Protein AF-A0AB74F6F7-F1 (afdb_monomer_lite)

InterPro domains:
  IPR003399 Mce/MlaD [PF02470] (52-116)
  IPR052336 MlaD Inter-membrane Phospholipid Transporter [PTHR33371] (17-109)

Structure (mmCIF, N/CA/C/O backbone):
data_AF-A0AB74F6F7-F1
#
_entry.id   AF-A0AB74F6F7-F1
#
loop_
_atom_site.group_PDB
_atom_site.id
_atom_site.type_symbol
_atom_site.label_atom_id
_atom_site.label_alt_id
_atom_site.label_comp_id
_atom_site.label_asym_id
_atom_site.label_entity_id
_atom_site.label_seq_id
_atom_site.pdbx_PDB_ins_code
_atom_site.Cartn_x
_atom_site.Cartn_y
_atom_site.Cartn_z
_atom_site.occupancy
_atom_site.B_iso_or_equiv
_atom_site.auth_seq_id
_atom_site.auth_comp_id
_atom_site.auth_asym_id
_atom_site.auth_atom_id
_atom_site.pdbx_PDB_model_num
ATOM 1 N N . MET A 1 1 ? 36.996 2.134 -52.951 1.00 53.75 1 MET A N 1
ATOM 2 C CA . MET A 1 1 ? 35.725 1.893 -52.224 1.00 53.75 1 MET A CA 1
ATOM 3 C C . MET A 1 1 ? 35.900 1.954 -50.704 1.00 53.75 1 MET A C 1
ATOM 5 O O . MET A 1 1 ? 35.103 2.613 -50.058 1.00 53.75 1 MET A O 1
ATOM 9 N N . ILE A 1 2 ? 36.958 1.366 -50.128 1.00 58.03 2 ILE A N 1
ATOM 10 C CA . ILE A 1 2 ? 37.241 1.421 -48.674 1.00 58.03 2 ILE A CA 1
ATOM 11 C C . ILE A 1 2 ? 37.555 2.838 -48.158 1.00 58.03 2 ILE A C 1
ATOM 13 O O . ILE A 1 2 ? 37.070 3.223 -47.097 1.00 58.03 2 ILE A O 1
ATOM 17 N N . ASN A 1 3 ? 38.282 3.653 -48.930 1.00 53.72 3 ASN A N 1
ATOM 18 C CA . ASN A 1 3 ? 38.624 5.017 -48.507 1.00 53.72 3 ASN A CA 1
ATOM 19 C C . ASN A 1 3 ? 37.401 5.931 -48.328 1.00 53.72 3 ASN A C 1
ATOM 21 O O . ASN A 1 3 ? 37.428 6.786 -47.455 1.00 53.72 3 ASN A O 1
ATOM 25 N N . THR A 1 4 ? 36.325 5.731 -49.097 1.00 65.81 4 THR A N 1
ATOM 26 C CA . THR A 1 4 ? 35.099 6.544 -49.010 1.00 65.81 4 THR A CA 1
ATOM 27 C C . THR A 1 4 ? 34.314 6.251 -47.733 1.00 65.81 4 THR A C 1
ATOM 29 O O . THR A 1 4 ? 33.806 7.171 -47.101 1.00 65.81 4 THR A O 1
ATOM 32 N N . LEU A 1 5 ? 34.270 4.977 -47.321 1.00 59.50 5 LEU A N 1
ATOM 33 C CA . LEU A 1 5 ? 33.642 4.552 -46.068 1.00 59.50 5 LEU A CA 1
ATOM 34 C C . LEU A 1 5 ? 34.393 5.112 -44.857 1.00 59.50 5 LEU A C 1
ATOM 36 O O . LEU A 1 5 ? 33.776 5.642 -43.933 1.00 59.50 5 LEU A O 1
ATOM 40 N N . ALA A 1 6 ? 35.726 5.053 -44.896 1.00 58.97 6 ALA A N 1
ATOM 41 C CA . ALA A 1 6 ? 36.573 5.586 -43.837 1.00 58.97 6 ALA A CA 1
ATOM 42 C C . ALA A 1 6 ? 36.394 7.104 -43.669 1.00 58.97 6 ALA A C 1
ATOM 44 O O . ALA A 1 6 ? 36.264 7.581 -42.543 1.00 58.97 6 ALA A O 1
ATOM 45 N N . THR A 1 7 ? 36.303 7.862 -44.768 1.00 63.72 7 THR A N 1
ATOM 46 C CA . THR A 1 7 ? 36.087 9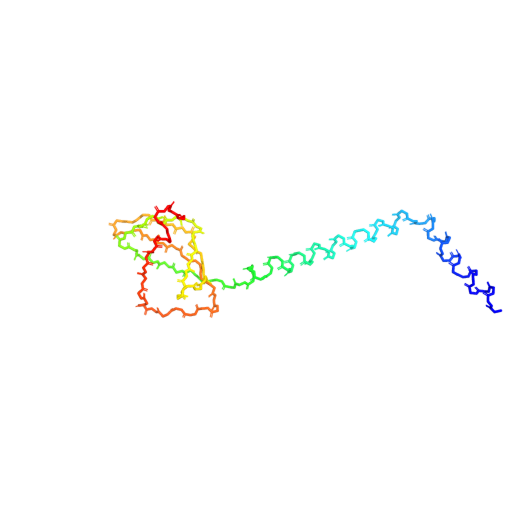.314 -44.705 1.00 63.72 7 THR A CA 1
ATOM 47 C C . THR A 1 7 ? 34.690 9.673 -44.211 1.00 63.72 7 THR A C 1
ATOM 49 O O . THR A 1 7 ? 34.579 10.539 -43.355 1.00 63.72 7 THR A O 1
ATOM 52 N N . THR A 1 8 ? 33.631 8.960 -44.620 1.00 65.00 8 THR A N 1
ATOM 53 C CA . THR A 1 8 ? 32.270 9.213 -44.098 1.00 65.00 8 THR A CA 1
ATOM 54 C C . THR A 1 8 ? 32.138 8.940 -42.603 1.00 65.00 8 THR A C 1
ATOM 56 O O . THR A 1 8 ? 31.431 9.667 -41.908 1.00 65.00 8 THR A O 1
ATOM 59 N N . ILE A 1 9 ? 32.836 7.925 -42.086 1.00 64.31 9 ILE A N 1
ATOM 60 C CA . ILE A 1 9 ? 32.841 7.618 -40.650 1.00 64.31 9 ILE A CA 1
ATOM 61 C C . ILE A 1 9 ? 33.596 8.711 -39.887 1.00 64.31 9 ILE A C 1
ATOM 63 O O . ILE A 1 9 ? 33.109 9.214 -38.875 1.00 64.31 9 ILE A O 1
ATOM 67 N N . VAL A 1 10 ? 34.764 9.120 -40.386 1.00 62.38 10 VAL A N 1
ATOM 68 C CA . VAL A 1 10 ? 35.580 10.155 -39.740 1.00 62.38 10 VAL A CA 1
ATOM 69 C C . VAL A 1 10 ? 34.908 11.531 -39.811 1.00 62.38 10 VAL A C 1
ATOM 71 O O . VAL A 1 10 ? 34.955 12.266 -38.825 1.00 62.38 10 VAL A O 1
ATOM 74 N N . ASP A 1 11 ? 34.219 11.858 -40.905 1.00 59.75 11 ASP A N 1
ATOM 75 C CA . ASP A 1 11 ? 33.478 13.114 -41.063 1.00 59.75 11 ASP A CA 1
ATOM 76 C C . ASP A 1 11 ? 32.209 13.149 -40.204 1.00 59.75 11 ASP A C 1
ATOM 78 O O . ASP A 1 11 ? 31.925 14.178 -39.589 1.00 59.75 11 ASP A O 1
ATOM 82 N N . ALA A 1 12 ? 31.503 12.023 -40.046 1.00 60.31 12 ALA A N 1
ATOM 83 C CA . ALA A 1 12 ? 30.393 11.908 -39.097 1.00 60.31 12 ALA A CA 1
ATOM 84 C C . ALA A 1 12 ? 30.856 12.138 -37.645 1.00 60.31 12 ALA A C 1
ATOM 86 O O . ALA A 1 12 ? 30.191 12.834 -36.873 1.00 60.31 12 ALA A O 1
ATOM 87 N N . VAL A 1 13 ? 32.038 11.625 -37.283 1.00 60.06 13 VAL A N 1
ATOM 88 C CA . VAL A 1 13 ? 32.636 11.824 -35.952 1.00 60.06 13 VAL A CA 1
ATOM 89 C C . VAL A 1 13 ? 33.152 13.260 -35.767 1.00 60.06 13 VAL A C 1
ATOM 91 O O . VAL A 1 13 ? 32.961 13.850 -34.699 1.00 60.06 13 VAL A O 1
ATOM 94 N N . LYS A 1 14 ? 33.759 13.867 -36.798 1.00 54.84 14 LYS A N 1
ATOM 95 C CA . LYS A 1 14 ? 34.262 15.254 -36.753 1.00 54.84 14 LYS A CA 1
ATOM 96 C C . LYS A 1 14 ? 33.140 16.293 -36.711 1.00 54.84 14 LYS A C 1
ATOM 98 O O . LYS A 1 14 ? 33.265 17.271 -35.972 1.00 54.84 14 LYS A O 1
ATOM 103 N N . MET A 1 15 ? 32.037 16.074 -37.432 1.00 52.53 15 MET A N 1
ATOM 104 C CA . MET A 1 15 ? 30.862 16.958 -37.420 1.00 52.53 15 MET A CA 1
ATOM 105 C C . MET A 1 15 ? 30.216 17.013 -36.024 1.00 52.53 15 MET A C 1
ATOM 107 O O . MET A 1 15 ? 29.781 18.074 -35.573 1.00 52.53 15 MET A O 1
ATOM 111 N N . GLY A 1 16 ? 30.266 15.899 -35.283 1.00 54.72 16 GLY A N 1
ATOM 112 C CA . GLY A 1 16 ? 29.811 15.823 -33.897 1.00 54.72 16 GLY A CA 1
ATOM 113 C C . GLY A 1 16 ? 30.592 16.719 -32.931 1.00 54.72 16 GLY A C 1
ATOM 114 O O . GLY A 1 16 ? 30.031 17.146 -31.928 1.00 54.72 16 GLY A O 1
ATOM 115 N N . HIS A 1 17 ? 31.851 17.081 -33.216 1.00 53.81 17 HIS A N 1
ATOM 116 C CA . HIS A 1 17 ? 32.675 17.848 -32.271 1.00 53.81 17 HIS A CA 1
ATOM 117 C C . HIS A 1 17 ? 32.315 19.341 -32.189 1.00 53.81 17 HIS A C 1
ATOM 119 O O . HIS A 1 17 ? 32.563 19.984 -31.169 1.00 53.81 17 HIS A O 1
ATOM 125 N N . ARG A 1 18 ? 31.703 19.906 -33.233 1.00 56.25 18 ARG A N 1
ATOM 126 C CA . ARG A 1 18 ? 31.378 21.343 -33.303 1.00 56.25 18 ARG A CA 1
ATOM 127 C C . ARG A 1 18 ? 29.988 21.678 -32.742 1.00 56.25 18 ARG A C 1
ATOM 129 O O . ARG A 1 18 ? 29.759 22.812 -32.344 1.00 56.25 18 ARG A O 1
ATOM 136 N N . GLN A 1 19 ? 29.111 20.674 -32.620 1.00 56.62 19 GLN A N 1
ATOM 137 C CA . GLN A 1 19 ? 27.810 20.735 -31.927 1.00 56.62 19 GLN A CA 1
ATOM 138 C C . GLN A 1 19 ? 27.754 19.856 -30.655 1.00 56.62 19 GLN A C 1
ATOM 140 O O . GLN A 1 19 ? 26.692 19.692 -30.050 1.00 56.62 19 GLN A O 1
ATOM 145 N N . ARG A 1 20 ? 28.901 19.297 -30.230 1.00 55.28 20 ARG A N 1
ATOM 146 C CA . ARG A 1 20 ? 29.037 18.251 -29.194 1.00 55.28 20 ARG A CA 1
ATOM 147 C C . ARG A 1 20 ? 28.362 18.598 -27.871 1.00 55.28 20 ARG A C 1
ATOM 149 O O . ARG A 1 20 ? 27.780 17.718 -27.248 1.00 55.28 20 ARG A O 1
ATOM 156 N N . PHE A 1 21 ? 28.402 19.866 -27.463 1.00 59.81 21 PHE A N 1
ATOM 157 C CA . PHE A 1 21 ? 27.759 20.329 -26.231 1.00 59.81 21 PHE A CA 1
ATOM 158 C C . PHE A 1 21 ? 26.228 20.246 -26.292 1.00 59.81 21 PHE A C 1
ATOM 160 O O . PHE A 1 21 ? 25.610 19.771 -25.344 1.00 59.81 21 PHE A O 1
ATOM 167 N N . TRP A 1 22 ? 25.616 20.632 -27.414 1.00 64.50 22 TRP A N 1
ATOM 168 C CA . TRP A 1 22 ? 24.158 20.604 -27.581 1.00 64.50 22 TRP A CA 1
ATOM 169 C C . TRP A 1 22 ? 23.624 19.181 -27.748 1.00 64.50 22 TRP A C 1
ATOM 171 O O . TRP A 1 22 ? 22.646 18.808 -27.106 1.00 64.50 22 TRP A O 1
ATOM 181 N N . LEU A 1 23 ? 24.310 18.358 -28.547 1.00 71.44 23 LEU A N 1
ATOM 182 C CA . LEU A 1 23 ? 23.963 16.945 -28.732 1.00 71.44 23 LEU A CA 1
ATOM 183 C C . LEU A 1 23 ? 24.093 16.154 -27.424 1.00 71.44 23 LEU A C 1
ATOM 185 O O . LEU A 1 23 ? 23.203 15.375 -27.093 1.00 71.44 23 LEU A O 1
ATOM 189 N N . SER A 1 24 ? 25.159 16.393 -26.653 1.00 70.94 24 SER A N 1
ATOM 190 C CA . SER A 1 24 ? 25.349 15.732 -25.354 1.00 70.94 24 SER A CA 1
ATOM 191 C C . SER A 1 24 ? 24.321 16.203 -24.325 1.00 70.94 24 SER A C 1
ATOM 193 O O . SER A 1 24 ? 23.770 15.377 -23.604 1.00 70.94 24 SER A O 1
ATOM 195 N N . GLY A 1 25 ? 24.007 17.504 -24.288 1.00 78.19 25 GLY A N 1
ATOM 196 C CA . GLY A 1 25 ? 22.963 18.045 -23.413 1.00 78.19 25 GLY A CA 1
ATOM 197 C C . GLY A 1 25 ? 21.578 17.478 -23.734 1.00 78.19 25 GLY A C 1
ATOM 198 O O . GLY A 1 25 ? 20.855 17.069 -22.829 1.00 78.19 25 GLY A O 1
ATOM 199 N N . MET A 1 26 ? 21.233 17.371 -25.019 1.00 81.75 26 MET A N 1
ATOM 200 C CA . MET A 1 26 ? 19.958 16.801 -25.458 1.00 81.75 26 MET A CA 1
ATOM 201 C C . MET A 1 26 ? 19.870 15.296 -25.174 1.00 81.75 26 MET A C 1
ATOM 203 O O . MET A 1 26 ? 18.836 14.826 -24.707 1.00 81.75 26 MET A O 1
ATOM 207 N N . ALA A 1 27 ? 20.956 14.545 -25.386 1.00 80.00 27 ALA A N 1
ATOM 208 C CA . ALA A 1 27 ? 21.021 13.125 -25.038 1.00 80.00 27 ALA A CA 1
ATOM 209 C C . ALA A 1 27 ? 20.890 12.896 -23.522 1.00 80.00 27 ALA A C 1
ATOM 211 O O . ALA A 1 27 ? 20.177 11.986 -23.093 1.00 80.00 27 ALA A O 1
ATOM 212 N N . LEU A 1 28 ? 21.525 13.746 -22.707 1.00 83.69 28 LEU A N 1
ATOM 213 C CA . LEU A 1 28 ? 21.410 13.698 -21.251 1.00 83.69 28 LEU A CA 1
ATOM 214 C C . LEU A 1 28 ? 19.972 13.987 -20.801 1.00 83.69 28 LEU A C 1
ATOM 216 O O . LEU A 1 28 ? 19.420 13.234 -20.002 1.00 83.69 28 LEU A O 1
ATOM 220 N N . LEU A 1 29 ? 19.347 15.028 -21.359 1.00 85.38 29 LEU A N 1
ATOM 221 C CA . LEU A 1 29 ? 17.961 15.390 -21.061 1.00 85.38 29 LEU A CA 1
ATOM 222 C C . LEU A 1 29 ? 16.989 14.269 -21.455 1.00 85.38 29 LEU A C 1
ATOM 224 O O . LEU A 1 29 ? 16.127 13.896 -20.664 1.00 85.38 29 LEU A O 1
ATOM 228 N N . ALA A 1 30 ? 17.151 13.696 -22.650 1.00 84.50 30 ALA A N 1
ATOM 229 C CA . ALA A 1 30 ? 16.326 12.587 -23.118 1.00 84.50 30 ALA A CA 1
ATOM 230 C C . ALA A 1 30 ? 16.462 11.362 -22.202 1.00 84.50 30 ALA A C 1
ATOM 232 O O . ALA A 1 30 ? 15.458 10.782 -21.795 1.00 84.50 30 ALA A O 1
ATOM 233 N N . THR A 1 31 ? 17.691 11.010 -21.813 1.00 81.81 31 THR A N 1
ATOM 234 C CA . THR A 1 31 ? 17.945 9.891 -20.893 1.00 81.81 31 THR A CA 1
ATOM 235 C C . THR A 1 31 ? 17.327 10.149 -19.517 1.00 81.81 31 THR A C 1
ATOM 237 O O . THR A 1 31 ? 16.704 9.251 -18.954 1.00 81.81 31 THR A O 1
ATOM 240 N N . LEU A 1 32 ? 17.430 11.377 -18.996 1.00 87.62 32 LEU A N 1
ATOM 241 C CA . LEU A 1 32 ? 16.811 11.775 -17.729 1.00 87.62 32 LEU A CA 1
ATOM 242 C C . LEU A 1 32 ? 15.283 11.656 -17.782 1.00 87.62 32 LEU A C 1
ATOM 244 O O . LEU A 1 32 ? 14.679 11.123 -16.854 1.00 87.62 32 LEU A O 1
ATOM 248 N N . LEU A 1 33 ? 14.657 12.118 -18.868 1.00 88.06 33 LEU A N 1
ATOM 249 C CA . LEU A 1 33 ? 13.209 12.014 -19.054 1.00 88.06 33 LEU A CA 1
ATOM 250 C C . LEU A 1 33 ? 12.755 10.557 -19.149 1.00 88.06 33 LEU A C 1
ATOM 252 O O . LEU A 1 33 ? 11.766 10.195 -18.517 1.00 88.06 33 LEU A O 1
ATOM 256 N N . VAL A 1 34 ? 13.490 9.711 -19.875 1.00 87.94 34 VAL A N 1
ATOM 257 C CA . VAL A 1 34 ? 13.198 8.274 -19.963 1.00 87.94 34 VAL A CA 1
ATOM 258 C C . VAL A 1 34 ? 13.350 7.602 -18.600 1.00 87.94 34 VAL A C 1
ATOM 260 O O . VAL A 1 34 ? 12.467 6.848 -18.204 1.00 87.94 34 VAL A O 1
ATOM 263 N N . ALA A 1 35 ? 14.414 7.902 -17.851 1.00 84.19 35 ALA A N 1
ATOM 264 C CA . ALA A 1 35 ? 14.613 7.368 -16.506 1.00 84.19 35 ALA A CA 1
ATOM 265 C C . ALA A 1 35 ? 13.507 7.826 -15.543 1.00 84.19 35 ALA A C 1
ATOM 267 O O . ALA A 1 35 ? 12.950 7.011 -14.815 1.00 84.19 35 ALA A O 1
ATOM 268 N N . CYS A 1 36 ? 13.137 9.108 -15.576 1.00 84.81 36 CYS A N 1
ATOM 269 C CA . CYS A 1 36 ? 12.062 9.651 -14.751 1.00 84.81 36 CYS A CA 1
ATOM 270 C C . CYS A 1 36 ? 10.710 9.018 -15.107 1.00 84.81 36 CYS A C 1
ATOM 272 O O . CYS A 1 36 ? 10.010 8.534 -14.223 1.00 84.81 36 CYS A O 1
ATOM 274 N N . ALA A 1 37 ? 10.377 8.923 -16.398 1.00 83.56 37 ALA A N 1
ATOM 275 C CA . ALA A 1 37 ? 9.161 8.262 -16.864 1.00 83.56 37 ALA A CA 1
ATOM 276 C C . ALA A 1 37 ? 9.143 6.776 -16.481 1.00 83.56 37 ALA A C 1
ATOM 278 O O . ALA A 1 37 ? 8.121 6.274 -16.020 1.00 83.56 37 ALA A O 1
ATOM 279 N N . TYR A 1 38 ? 10.278 6.085 -16.609 1.00 83.12 38 TYR A N 1
ATOM 280 C CA . TYR A 1 38 ? 10.429 4.696 -16.189 1.00 83.12 38 TYR A CA 1
ATOM 281 C C . TYR A 1 38 ? 10.208 4.532 -14.684 1.00 83.12 38 TYR A C 1
ATOM 283 O O . TYR A 1 38 ? 9.464 3.646 -14.280 1.00 83.12 38 TYR A O 1
ATOM 291 N N . LEU A 1 39 ? 10.780 5.401 -13.847 1.00 82.44 39 LEU A N 1
ATOM 292 C CA . LEU A 1 39 ? 10.562 5.370 -12.399 1.00 82.44 39 LEU A CA 1
ATOM 293 C C . LEU A 1 39 ? 9.119 5.730 -12.032 1.00 82.44 39 LEU A C 1
ATOM 295 O O . LEU A 1 39 ? 8.530 5.093 -11.167 1.00 82.44 39 LEU A O 1
ATOM 299 N N . MET A 1 40 ? 8.507 6.693 -12.714 1.00 76.94 40 MET A N 1
ATOM 300 C CA . MET A 1 40 ? 7.117 7.073 -12.468 1.00 76.94 40 MET A CA 1
ATOM 301 C C . MET A 1 40 ? 6.150 5.944 -12.866 1.00 76.94 40 MET A C 1
ATOM 303 O O . MET A 1 40 ? 5.183 5.659 -12.161 1.00 76.94 40 MET A O 1
ATOM 307 N N . VAL A 1 41 ? 6.445 5.232 -13.955 1.00 73.69 41 VAL A N 1
ATOM 308 C CA . VAL A 1 41 ? 5.668 4.072 -14.411 1.00 73.69 41 VAL A CA 1
ATOM 309 C C . VAL A 1 41 ? 5.985 2.800 -13.609 1.00 73.69 41 VAL A C 1
ATOM 311 O O . VAL A 1 41 ? 5.101 1.980 -13.403 1.00 73.69 41 VAL A O 1
ATOM 314 N N . GLY A 1 42 ? 7.214 2.603 -13.146 1.00 67.00 42 GLY A N 1
ATOM 315 C CA . GLY A 1 42 ? 7.626 1.393 -12.430 1.00 67.00 42 GLY A CA 1
ATOM 316 C C . GLY A 1 42 ? 7.378 1.471 -10.926 1.00 67.00 42 GLY A C 1
ATOM 317 O O . GLY A 1 42 ? 6.797 0.559 -10.345 1.00 67.00 42 GLY A O 1
ATOM 318 N N . ALA A 1 43 ? 7.789 2.570 -10.291 1.00 65.00 43 ALA A N 1
ATOM 319 C CA . ALA A 1 43 ? 7.729 2.731 -8.840 1.00 65.00 43 ALA A CA 1
ATOM 320 C C . ALA A 1 43 ? 6.362 3.232 -8.360 1.00 65.00 43 ALA A C 1
ATOM 322 O O . ALA A 1 43 ? 5.845 2.735 -7.361 1.00 65.00 43 ALA A O 1
ATOM 323 N N . LEU A 1 44 ? 5.756 4.195 -9.066 1.00 59.94 44 LEU A N 1
ATOM 324 C CA . LEU A 1 44 ? 4.461 4.752 -8.659 1.00 59.94 44 LEU A CA 1
ATOM 325 C C . LEU A 1 44 ? 3.280 3.943 -9.204 1.00 59.94 44 LEU A C 1
ATOM 327 O O . LEU A 1 44 ? 2.290 3.761 -8.499 1.00 59.94 44 LEU A O 1
ATOM 331 N N . ARG A 1 45 ? 3.347 3.444 -10.443 1.00 56.16 45 ARG A N 1
ATOM 332 C CA . ARG A 1 45 ? 2.144 2.980 -11.156 1.00 56.16 45 ARG A CA 1
ATOM 333 C C . ARG A 1 45 ? 1.503 1.721 -10.577 1.00 56.16 45 ARG A C 1
ATOM 335 O O . ARG A 1 45 ? 0.285 1.611 -10.629 1.00 56.16 45 ARG A O 1
ATOM 342 N N . ALA A 1 46 ? 2.285 0.812 -9.994 1.00 52.62 46 ALA A N 1
ATOM 343 C CA . ALA A 1 46 ? 1.738 -0.409 -9.398 1.00 52.62 46 ALA A CA 1
ATOM 344 C C . ALA A 1 46 ? 0.850 -0.125 -8.172 1.00 52.62 46 ALA A C 1
ATOM 346 O O . ALA A 1 46 ? -0.139 -0.818 -7.966 1.00 52.62 46 ALA A O 1
ATOM 347 N N . ARG A 1 47 ? 1.170 0.912 -7.383 1.00 54.59 47 ARG A N 1
ATOM 348 C CA . ARG A 1 47 ? 0.418 1.271 -6.167 1.00 54.59 47 ARG A CA 1
ATOM 349 C C . ARG A 1 47 ? -0.540 2.444 -6.364 1.00 54.59 47 ARG A C 1
ATOM 351 O O . ARG A 1 47 ? -1.617 2.432 -5.790 1.00 54.59 47 ARG A O 1
ATOM 358 N N . ALA A 1 48 ? -0.191 3.430 -7.192 1.00 55.47 48 ALA A N 1
ATOM 359 C CA . ALA A 1 48 ? -1.016 4.621 -7.407 1.00 55.47 48 ALA A CA 1
ATOM 360 C C . ALA A 1 48 ? -2.231 4.375 -8.320 1.00 55.47 48 ALA A C 1
ATOM 362 O O . ALA A 1 48 ? -3.222 5.088 -8.210 1.00 55.47 48 ALA A O 1
ATOM 363 N N . PHE A 1 49 ? -2.172 3.382 -9.219 1.00 58.06 49 PHE A N 1
ATOM 364 C CA . PHE A 1 49 ? -3.319 2.995 -10.057 1.00 58.06 49 PHE A CA 1
ATOM 365 C C . PHE A 1 49 ? -4.143 1.852 -9.455 1.00 58.06 49 PHE A C 1
ATOM 367 O O . PHE A 1 49 ? -5.149 1.457 -10.046 1.00 58.06 49 PHE A O 1
ATOM 374 N N . ALA A 1 50 ? -3.749 1.318 -8.295 1.00 62.09 50 ALA A N 1
ATOM 375 C CA . ALA A 1 50 ? -4.595 0.395 -7.560 1.00 62.09 50 ALA A CA 1
ATOM 376 C C . ALA A 1 50 ? -5.776 1.200 -7.007 1.00 62.09 50 ALA A C 1
ATOM 378 O O . ALA A 1 50 ? -5.635 1.959 -6.053 1.00 62.09 50 ALA A O 1
ATOM 379 N N . SER A 1 51 ? -6.941 1.078 -7.646 1.00 64.25 51 SER A N 1
ATOM 380 C CA . SER A 1 51 ? -8.174 1.637 -7.099 1.00 64.25 51 SER A CA 1
ATOM 381 C C . SER A 1 51 ? -8.385 1.018 -5.719 1.00 64.25 51 SER A C 1
ATOM 383 O O . SER A 1 51 ? -8.399 -0.207 -5.593 1.00 64.25 51 SER A O 1
ATOM 385 N N . THR A 1 52 ? -8.482 1.846 -4.688 1.00 75.81 52 THR A N 1
ATOM 386 C CA . THR A 1 52 ? -8.764 1.423 -3.318 1.00 75.81 52 THR A CA 1
ATOM 387 C C . THR A 1 52 ? -10.184 1.816 -2.933 1.00 75.81 52 THR A C 1
ATOM 389 O O . THR A 1 52 ? -10.748 2.768 -3.475 1.00 75.81 52 THR A O 1
ATOM 392 N N . TYR A 1 53 ? -10.780 1.064 -2.014 1.00 77.00 53 TYR A N 1
ATOM 393 C CA . TYR A 1 53 ? -12.040 1.424 -1.370 1.00 77.00 53 TYR A CA 1
ATOM 394 C C . TYR A 1 53 ? -11.835 1.568 0.134 1.00 77.00 53 TYR A C 1
ATOM 396 O O . TYR A 1 53 ? -10.972 0.914 0.724 1.00 77.00 53 TYR A O 1
ATOM 404 N N . GLU A 1 54 ? -12.625 2.450 0.735 1.00 80.31 54 GLU A N 1
ATOM 405 C CA . GLU A 1 54 ? -12.579 2.735 2.162 1.00 80.31 54 GLU A CA 1
ATOM 406 C C . GLU A 1 54 ? -13.540 1.819 2.923 1.00 80.31 54 GLU A C 1
ATOM 408 O O . GLU A 1 54 ? -14.707 1.665 2.556 1.00 80.31 54 GLU A O 1
ATOM 413 N N . VAL A 1 55 ? -13.043 1.211 3.996 1.00 80.00 55 VAL A N 1
ATOM 414 C CA . VAL A 1 55 ? -13.828 0.410 4.933 1.00 80.00 55 VAL A CA 1
ATOM 415 C C . VAL A 1 55 ? -13.663 1.001 6.322 1.00 80.00 55 VAL A C 1
ATOM 417 O O . VAL A 1 55 ? -12.547 1.118 6.825 1.00 80.00 55 VAL A O 1
ATOM 420 N N . SER A 1 56 ? -14.784 1.356 6.944 1.00 80.56 56 SER A N 1
ATOM 421 C CA . SER A 1 56 ? -14.834 1.754 8.349 1.00 80.56 56 SER A CA 1
ATOM 422 C C . SER A 1 56 ? -15.251 0.561 9.195 1.00 80.56 56 SER A C 1
ATOM 424 O O . SER A 1 56 ? -16.300 -0.038 8.952 1.00 80.56 56 SER A O 1
ATOM 426 N N . ILE A 1 57 ? -14.430 0.216 10.181 1.00 79.88 57 ILE A N 1
ATOM 427 C CA . ILE A 1 57 ? -14.679 -0.903 11.089 1.00 79.88 57 ILE A CA 1
ATOM 428 C C . ILE A 1 57 ? -14.710 -0.349 12.505 1.00 79.88 57 ILE A C 1
ATOM 430 O O . ILE A 1 57 ? -13.771 0.317 12.937 1.00 79.88 57 ILE A O 1
ATOM 434 N N . GLU A 1 58 ? -15.796 -0.619 13.218 1.00 79.62 58 GLU A N 1
ATOM 435 C CA . GLU A 1 58 ? -15.908 -0.333 14.644 1.00 79.62 58 GLU A CA 1
ATOM 436 C C . GLU A 1 58 ? -15.300 -1.512 15.405 1.00 79.62 58 GLU A C 1
ATOM 438 O O . GLU A 1 58 ? -15.754 -2.652 15.273 1.00 79.62 58 GLU A O 1
ATOM 443 N N . LEU A 1 59 ? -14.217 -1.256 16.137 1.00 74.50 59 LEU A N 1
ATOM 444 C CA . LEU A 1 59 ? -13.542 -2.276 16.926 1.00 74.50 59 LEU A CA 1
ATOM 445 C C . LEU A 1 59 ? -13.963 -2.159 18.394 1.00 74.50 59 LEU A C 1
ATOM 447 O O . LEU A 1 59 ? -14.129 -1.048 18.895 1.00 74.50 59 LEU A O 1
ATOM 451 N N . PRO A 1 60 ? -14.095 -3.288 19.113 1.00 70.69 60 PRO A N 1
ATOM 452 C CA . PRO A 1 60 ? -14.403 -3.267 20.541 1.00 70.69 60 PRO A CA 1
ATOM 453 C C . PRO A 1 60 ? -13.250 -2.697 21.382 1.00 70.69 60 PRO A C 1
ATOM 455 O O . PRO A 1 60 ? -13.483 -2.179 22.468 1.00 70.69 60 PRO A O 1
ATOM 458 N N . GLU A 1 61 ? -12.010 -2.769 20.888 1.00 67.62 61 GLU A N 1
ATOM 459 C CA . GLU A 1 61 ? -10.825 -2.255 21.574 1.00 67.62 61 GLU A CA 1
ATOM 460 C C . GLU A 1 61 ? -9.745 -1.857 20.554 1.00 67.62 61 GLU A C 1
ATOM 462 O O . GLU A 1 61 ? -9.627 -2.492 19.504 1.00 67.62 61 GLU A O 1
ATOM 467 N N . SER A 1 62 ? -8.943 -0.820 20.844 1.00 66.50 62 SER A N 1
ATOM 468 C CA . SER A 1 62 ? -7.893 -0.361 19.914 1.00 66.50 62 SER A CA 1
ATOM 469 C C . SER A 1 62 ? -6.781 -1.394 19.763 1.00 66.50 62 SER A C 1
ATOM 471 O O . SER A 1 62 ? -6.128 -1.422 18.730 1.00 66.50 62 SER A O 1
ATOM 473 N N . GLY A 1 63 ? -6.523 -2.220 20.783 1.00 67.44 63 GLY A N 1
ATOM 474 C CA . GLY A 1 63 ? -5.534 -3.302 20.722 1.00 67.44 63 GLY A CA 1
ATOM 475 C C . GLY A 1 63 ? -4.110 -2.882 20.320 1.00 67.44 63 GLY A C 1
ATOM 476 O O . GLY A 1 63 ? -3.346 -3.732 19.878 1.00 67.44 63 GLY A O 1
ATOM 477 N N . GLY A 1 64 ? -3.759 -1.593 20.433 1.00 71.69 64 GLY A N 1
ATOM 478 C CA . GLY A 1 64 ? -2.475 -1.044 19.978 1.00 71.69 64 GLY A CA 1
ATOM 479 C C . GLY A 1 64 ? -2.409 -0.652 18.495 1.00 71.69 64 GLY A C 1
ATOM 480 O O . GLY A 1 64 ? -1.310 -0.448 17.991 1.00 71.69 64 GLY A O 1
ATOM 481 N N . LEU A 1 65 ? -3.546 -0.538 17.795 1.00 74.94 65 LEU A N 1
ATOM 482 C CA . LEU A 1 65 ? -3.574 -0.110 16.394 1.00 74.94 65 LEU A CA 1
ATOM 483 C C . LEU A 1 65 ? -2.981 1.295 16.230 1.00 74.94 65 LEU A C 1
ATOM 485 O O . LEU A 1 65 ? -3.445 2.252 16.857 1.00 74.94 65 LEU A O 1
ATOM 489 N N . ILE A 1 66 ? -2.020 1.417 15.322 1.00 74.38 66 ILE A N 1
ATOM 490 C CA . ILE A 1 66 ? -1.447 2.695 14.896 1.00 74.38 66 ILE A CA 1
ATOM 491 C C . ILE A 1 66 ? -1.836 2.987 13.439 1.00 74.38 66 ILE A C 1
ATOM 493 O O . ILE A 1 66 ? -2.077 2.060 12.658 1.00 74.38 66 ILE A O 1
ATOM 497 N N . PRO A 1 67 ? -1.939 4.269 13.050 1.00 77.06 67 PRO A N 1
ATOM 498 C CA . PRO A 1 67 ? -2.097 4.626 11.645 1.00 77.06 67 PRO A CA 1
ATOM 499 C C . PRO A 1 67 ? -0.937 4.069 10.806 1.00 77.06 67 PRO A C 1
ATOM 501 O O . PRO A 1 67 ? 0.159 3.838 11.309 1.00 77.06 67 PRO A O 1
ATOM 504 N N . GLU A 1 68 ? -1.202 3.844 9.520 1.00 76.12 68 GLU A N 1
ATOM 505 C CA . GLU A 1 68 ? -0.291 3.233 8.543 1.00 76.12 68 GLU A CA 1
ATOM 506 C C . GLU A 1 68 ? 0.066 1.754 8.745 1.00 76.12 68 GLU A C 1
ATOM 508 O O . GLU A 1 68 ? 0.852 1.210 7.965 1.00 76.12 68 GLU A O 1
ATOM 513 N N . GLN A 1 69 ? -0.557 1.062 9.701 1.00 79.56 69 GLN A N 1
ATOM 514 C CA . GLN A 1 69 ? -0.394 -0.385 9.824 1.00 79.56 69 GLN A CA 1
ATOM 515 C C . GLN A 1 69 ? -1.009 -1.153 8.652 1.00 79.56 69 GLN A C 1
ATOM 517 O O . GLN A 1 69 ? -1.990 -0.741 8.026 1.00 79.56 69 GLN A O 1
ATOM 522 N N . ASP A 1 70 ? -0.419 -2.305 8.357 1.00 81.81 70 ASP A N 1
ATOM 523 C CA . ASP A 1 70 ? -0.844 -3.149 7.254 1.00 81.81 70 ASP A CA 1
ATOM 524 C C . ASP A 1 70 ? -2.035 -4.028 7.620 1.00 81.81 70 ASP A C 1
ATOM 526 O O . ASP A 1 70 ? -2.107 -4.619 8.696 1.00 81.81 70 ASP A O 1
ATOM 530 N N . VAL A 1 71 ? -2.962 -4.154 6.673 1.00 82.38 71 VAL A N 1
ATOM 531 C CA . VAL A 1 71 ? -4.141 -5.006 6.812 1.00 82.38 71 VAL A CA 1
ATOM 532 C C . VAL A 1 71 ? -3.938 -6.263 5.993 1.00 82.38 71 VAL A C 1
ATOM 534 O O . VAL A 1 71 ? -3.685 -6.205 4.786 1.00 82.38 71 VAL A O 1
ATOM 537 N N . ALA A 1 72 ? -4.055 -7.410 6.659 1.00 83.69 72 ALA A N 1
ATOM 538 C CA . ALA A 1 72 ? -3.865 -8.711 6.048 1.00 83.69 72 ALA A CA 1
ATOM 539 C C . ALA A 1 72 ? -5.170 -9.512 5.992 1.00 83.69 72 ALA A C 1
ATOM 541 O O . ALA A 1 72 ? -5.906 -9.609 6.973 1.00 83.69 72 ALA A O 1
ATOM 542 N N . LEU A 1 73 ? -5.411 -10.165 4.856 1.00 82.31 73 LEU A N 1
ATOM 543 C CA . LEU A 1 73 ? -6.445 -11.179 4.696 1.00 82.31 73 LEU A CA 1
ATOM 544 C C . LEU A 1 73 ? -5.759 -12.531 4.519 1.00 82.31 73 LEU A C 1
ATOM 546 O O . LEU A 1 73 ? -5.035 -12.741 3.547 1.00 82.31 73 LEU A O 1
ATOM 550 N N . ARG A 1 74 ? -5.969 -13.453 5.468 1.00 83.38 74 ARG A N 1
ATOM 551 C CA . ARG A 1 74 ? -5.329 -14.787 5.465 1.00 83.38 74 ARG A CA 1
ATOM 552 C C . ARG A 1 74 ? -3.794 -14.720 5.330 1.00 83.38 74 ARG A C 1
ATOM 554 O O . ARG A 1 74 ? -3.193 -15.560 4.671 1.00 83.38 74 ARG A O 1
ATOM 561 N N . GLY A 1 75 ? -3.172 -13.705 5.935 1.00 78.31 75 GLY A N 1
ATOM 562 C CA . GLY A 1 75 ? -1.718 -13.497 5.913 1.00 78.31 75 GLY A CA 1
ATOM 563 C C . GLY A 1 75 ? -1.175 -12.744 4.693 1.00 78.31 75 GLY A C 1
ATOM 564 O O . GLY A 1 75 ? 0.009 -12.427 4.670 1.00 78.31 75 GLY A O 1
ATOM 565 N N . MET A 1 76 ? -2.007 -12.403 3.704 1.00 79.19 76 MET A N 1
ATOM 566 C CA . MET A 1 76 ? -1.599 -11.564 2.572 1.00 79.19 76 MET A CA 1
ATOM 567 C C . MET A 1 76 ? -1.994 -10.111 2.810 1.00 79.19 76 MET A C 1
ATOM 569 O O . MET A 1 76 ? -3.137 -9.849 3.179 1.00 79.19 76 MET A O 1
ATOM 573 N N . ARG A 1 77 ? -1.073 -9.169 2.577 1.00 81.19 77 ARG A N 1
ATOM 574 C CA . ARG A 1 77 ? -1.358 -7.729 2.656 1.00 81.19 77 ARG A CA 1
ATOM 575 C C . ARG A 1 77 ? -2.384 -7.357 1.583 1.00 81.19 77 ARG A C 1
ATOM 577 O O . ARG A 1 77 ? -2.139 -7.589 0.405 1.00 81.19 77 ARG A O 1
ATOM 584 N N . VAL A 1 78 ? -3.510 -6.790 2.004 1.00 81.31 78 VAL A N 1
ATOM 585 C CA . VAL A 1 78 ? -4.617 -6.364 1.124 1.00 81.31 78 VAL A CA 1
ATOM 586 C C . VAL A 1 78 ? -4.926 -4.873 1.228 1.00 81.31 78 VAL A C 1
ATOM 588 O O . VAL A 1 78 ? -5.715 -4.350 0.443 1.00 81.31 78 VAL A O 1
ATOM 591 N N . GLY A 1 79 ? -4.340 -4.184 2.206 1.00 82.38 79 GLY A N 1
ATOM 592 C CA . GLY A 1 79 ? -4.628 -2.782 2.456 1.00 82.38 79 GLY A CA 1
ATOM 593 C C . GLY A 1 79 ? -3.786 -2.186 3.574 1.00 82.38 79 GLY A C 1
ATOM 594 O O . GLY A 1 79 ? -2.873 -2.830 4.099 1.00 82.38 79 GLY A O 1
ATOM 595 N N . ARG A 1 80 ? -4.122 -0.950 3.938 1.00 83.06 80 ARG A N 1
ATOM 596 C CA . ARG A 1 80 ? -3.468 -0.175 4.997 1.00 83.06 80 ARG A CA 1
ATOM 597 C C . ARG A 1 80 ? -4.506 0.574 5.830 1.00 83.06 80 ARG A C 1
ATOM 599 O O . ARG A 1 80 ? -5.510 1.045 5.295 1.00 83.06 80 ARG A O 1
ATOM 606 N N . VAL A 1 81 ? -4.247 0.690 7.128 1.00 82.31 81 VAL A N 1
ATOM 607 C CA . VAL A 1 81 ? -5.005 1.543 8.047 1.00 82.31 81 VAL A CA 1
ATOM 608 C C . VAL A 1 81 ? -4.671 3.002 7.748 1.00 82.31 81 VAL A C 1
ATOM 610 O O . VAL A 1 81 ? -3.518 3.413 7.838 1.00 82.31 81 VAL A O 1
ATOM 613 N N . ASP A 1 82 ? -5.682 3.783 7.393 1.00 81.75 82 ASP A N 1
ATOM 614 C CA . ASP A 1 82 ? -5.551 5.219 7.163 1.00 81.75 82 ASP A CA 1
ATOM 615 C C . ASP A 1 82 ? -5.486 5.969 8.498 1.00 81.75 82 ASP A C 1
ATOM 617 O O . ASP A 1 82 ? -4.542 6.702 8.786 1.00 81.75 82 ASP A O 1
ATOM 621 N N . SER A 1 83 ? -6.481 5.746 9.354 1.00 77.81 83 SER A N 1
ATOM 622 C CA . SER A 1 83 ? -6.593 6.455 10.622 1.00 77.81 83 SER A CA 1
ATOM 623 C C . SER A 1 83 ? -7.483 5.718 11.612 1.00 77.81 83 SER A C 1
ATOM 625 O O . SER A 1 83 ? -8.384 4.964 11.241 1.00 77.81 83 SER A O 1
ATOM 627 N N . VAL A 1 84 ? -7.224 5.953 12.898 1.00 79.06 84 VAL A N 1
ATOM 628 C CA . VAL A 1 84 ? -7.986 5.381 14.010 1.00 79.06 84 VAL A CA 1
ATOM 629 C C . VAL A 1 84 ? -8.576 6.534 14.806 1.00 79.06 84 VAL A C 1
ATOM 631 O O . VAL A 1 84 ? -7.846 7.334 15.387 1.00 79.06 84 VAL A O 1
ATOM 634 N N . TH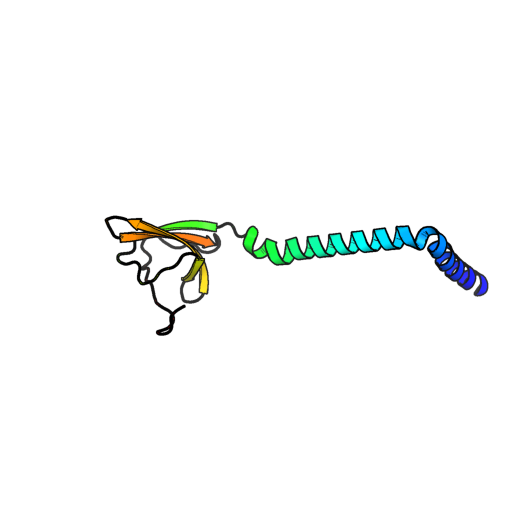R A 1 85 ? -9.902 6.647 14.798 1.00 79.75 85 THR A N 1
ATOM 635 C CA . THR A 1 85 ? -10.624 7.698 15.521 1.00 79.75 85 THR A CA 1
ATOM 636 C C . THR A 1 85 ? -11.283 7.100 16.763 1.00 79.75 85 THR A C 1
ATOM 638 O O . THR A 1 85 ? -12.081 6.170 16.629 1.00 79.75 85 THR A O 1
ATOM 641 N N . PRO A 1 86 ? -11.000 7.607 17.974 1.00 75.88 86 PRO A N 1
ATOM 642 C CA . PRO A 1 86 ? -11.707 7.181 19.177 1.00 75.88 86 PRO A CA 1
ATOM 643 C C . PRO A 1 86 ? -13.192 7.557 19.092 1.00 75.88 86 PRO A C 1
ATOM 645 O O . PRO A 1 86 ? -13.520 8.693 18.749 1.00 75.88 86 PRO A O 1
ATOM 648 N N . SER A 1 87 ? -14.093 6.634 19.437 1.00 77.81 87 SER A N 1
ATOM 649 C CA . SER A 1 87 ? -15.526 6.918 19.569 1.00 77.81 87 SER A CA 1
ATOM 650 C C . SER A 1 87 ? -16.076 6.402 20.908 1.00 77.81 87 SER A C 1
ATOM 652 O O . SER A 1 87 ? -15.467 5.517 21.513 1.00 77.81 87 SER A O 1
ATOM 654 N N . PRO A 1 88 ? -17.237 6.904 21.378 1.00 72.56 88 PRO A N 1
ATOM 655 C CA . PRO A 1 88 ? -17.831 6.504 22.659 1.00 72.56 88 PRO A CA 1
ATOM 656 C C . PRO A 1 88 ? -18.181 5.013 22.770 1.00 72.56 88 PRO A C 1
ATOM 658 O O . PRO A 1 88 ? -18.360 4.512 23.875 1.00 72.56 88 PRO A O 1
ATOM 661 N N . ARG A 1 89 ? -18.330 4.319 21.636 1.00 73.44 89 ARG A N 1
ATOM 662 C CA . ARG A 1 89 ? -18.691 2.894 21.563 1.00 73.44 89 ARG A CA 1
ATOM 663 C C . ARG A 1 89 ? -17.493 1.978 21.297 1.00 73.44 89 ARG A C 1
ATOM 665 O O . ARG A 1 89 ? -17.626 0.765 21.412 1.00 73.44 89 ARG A O 1
ATOM 672 N N . GLY A 1 90 ? -16.345 2.562 20.960 1.00 71.88 90 GLY A N 1
ATOM 673 C CA . GLY A 1 90 ? -15.148 1.857 20.515 1.00 71.88 90 GLY A CA 1
ATOM 674 C C . GLY A 1 90 ? -14.396 2.648 19.436 1.00 71.88 90 GLY A C 1
ATOM 675 O O . GLY A 1 90 ? -14.967 3.539 18.802 1.00 71.88 90 GLY A O 1
ATOM 676 N N . PRO A 1 91 ? -13.098 2.402 19.233 1.00 78.06 91 PRO A N 1
ATOM 677 C CA . PRO A 1 91 ? -12.330 3.026 18.159 1.00 78.06 91 PRO A CA 1
ATOM 678 C C . PRO A 1 91 ? -12.844 2.607 16.774 1.00 78.06 91 PRO A C 1
ATOM 680 O O . PRO A 1 91 ? -13.127 1.438 16.514 1.00 78.06 91 PRO A O 1
ATOM 683 N N . ILE A 1 92 ? -12.918 3.577 15.867 1.00 80.75 92 ILE A N 1
ATOM 684 C CA . ILE A 1 92 ? -13.261 3.373 14.461 1.00 80.75 92 I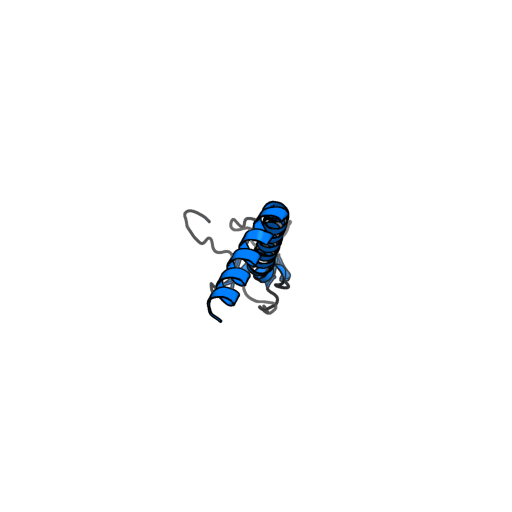LE A CA 1
ATOM 685 C C . ILE A 1 92 ? -11.964 3.418 13.656 1.00 80.75 92 ILE A C 1
ATOM 687 O O . ILE A 1 92 ? -11.295 4.454 13.618 1.00 80.75 92 ILE A O 1
ATOM 691 N N . ALA A 1 93 ? -11.614 2.309 13.006 1.00 82.69 93 ALA A N 1
ATOM 692 C CA . ALA A 1 93 ? -10.492 2.255 12.075 1.00 82.69 93 ALA A CA 1
ATOM 693 C C . ALA A 1 93 ? -10.992 2.448 10.641 1.00 82.69 93 ALA A C 1
ATOM 695 O O . ALA A 1 93 ? -11.862 1.705 10.175 1.00 82.69 93 ALA A O 1
ATOM 696 N N . ARG A 1 94 ? -10.418 3.429 9.939 1.00 83.00 94 ARG A N 1
ATOM 697 C CA . ARG A 1 94 ? -10.560 3.590 8.491 1.00 83.00 94 ARG A CA 1
ATOM 698 C C . ARG A 1 94 ? -9.447 2.837 7.789 1.00 83.00 94 ARG A C 1
ATOM 700 O O . ARG A 1 94 ? -8.274 3.001 8.122 1.00 83.00 94 ARG A O 1
ATOM 707 N N . ILE A 1 95 ? -9.814 2.013 6.819 1.00 83.44 95 ILE A N 1
ATOM 708 C CA . ILE A 1 95 ? -8.892 1.140 6.100 1.00 83.44 95 ILE A CA 1
ATOM 709 C C . ILE A 1 95 ? -9.091 1.341 4.604 1.00 83.44 95 ILE A C 1
ATOM 711 O O . ILE A 1 95 ? -10.218 1.288 4.118 1.00 83.44 95 ILE A O 1
ATOM 715 N N . HIS A 1 96 ? -7.993 1.499 3.870 1.00 82.81 96 HIS A N 1
ATOM 716 C CA . HIS A 1 96 ? -7.994 1.459 2.413 1.00 82.81 96 HIS A CA 1
ATOM 717 C C . HIS A 1 96 ? -7.591 0.070 1.932 1.00 82.81 96 HIS A C 1
ATOM 719 O O . HIS A 1 96 ? -6.497 -0.407 2.240 1.00 82.81 96 HIS A O 1
ATOM 725 N N . ILE A 1 97 ? -8.478 -0.573 1.174 1.00 79.88 97 ILE A N 1
ATOM 726 C CA . ILE A 1 97 ? -8.296 -1.931 0.649 1.00 79.88 97 ILE A CA 1
ATOM 727 C C . ILE A 1 97 ? -8.243 -1.875 -0.871 1.00 79.88 97 ILE A C 1
ATOM 729 O O . ILE A 1 97 ? -8.994 -1.130 -1.499 1.00 79.88 97 ILE A O 1
ATOM 733 N N . GLU A 1 98 ? -7.361 -2.663 -1.474 1.00 78.31 98 GLU A N 1
ATOM 734 C CA . GLU A 1 98 ? -7.257 -2.770 -2.928 1.00 78.31 98 GLU A CA 1
ATOM 735 C C . GLU A 1 98 ? -8.548 -3.359 -3.533 1.00 78.31 98 GLU A C 1
ATOM 737 O O . GLU A 1 98 ? -9.034 -4.411 -3.119 1.00 78.31 98 GLU A O 1
ATOM 742 N N . SER A 1 99 ? -9.105 -2.699 -4.554 1.00 71.94 99 SER A N 1
ATOM 743 C CA . SER A 1 99 ? -10.373 -3.061 -5.223 1.00 71.94 99 SER A CA 1
ATOM 744 C C . SER A 1 99 ? -10.390 -4.447 -5.875 1.00 71.94 99 SER A C 1
ATOM 746 O O . SER A 1 99 ? -11.464 -4.989 -6.139 1.00 71.94 99 SER A O 1
ATOM 748 N N . GLY A 1 100 ? -9.220 -5.051 -6.105 1.00 69.81 100 GLY A N 1
ATOM 749 C CA . GLY A 1 100 ? -9.107 -6.444 -6.540 1.00 69.81 100 GLY A CA 1
ATOM 750 C C . GLY A 1 100 ? -9.602 -7.449 -5.491 1.00 69.81 100 GLY A C 1
ATOM 751 O O . GLY A 1 100 ? -9.927 -8.585 -5.838 1.00 69.81 100 GLY A O 1
ATOM 752 N N . VAL A 1 101 ? -9.705 -7.039 -4.222 1.00 71.12 101 VAL A N 1
ATOM 753 C CA . VAL A 1 101 ? -10.112 -7.886 -3.097 1.00 71.12 101 VAL A CA 1
ATOM 754 C C . VAL A 1 101 ? -11.522 -7.517 -2.643 1.00 71.12 101 VAL A C 1
ATOM 756 O O . VAL A 1 101 ? -11.749 -6.477 -2.025 1.00 71.12 101 VAL A O 1
ATOM 759 N N . LYS A 1 102 ? -12.487 -8.405 -2.902 1.00 75.75 102 LYS A N 1
ATOM 760 C CA . LYS A 1 102 ? -13.865 -8.263 -2.409 1.00 75.75 102 LYS A CA 1
ATOM 761 C C . LYS A 1 102 ? -14.015 -8.936 -1.048 1.00 75.75 102 LYS A C 1
ATOM 763 O O . LYS A 1 102 ? -13.890 -10.156 -0.952 1.00 75.75 102 LYS A O 1
ATOM 768 N N . ILE A 1 103 ? -14.318 -8.151 -0.017 1.00 75.31 103 ILE A N 1
ATOM 769 C CA . ILE A 1 103 ? -14.575 -8.648 1.340 1.00 75.31 103 ILE A CA 1
ATOM 770 C C . ILE A 1 103 ? -16.091 -8.613 1.601 1.00 75.31 103 ILE A C 1
ATOM 772 O O . ILE A 1 103 ? -16.695 -7.546 1.493 1.00 75.31 103 ILE A O 1
ATOM 776 N N . PRO A 1 104 ? -16.733 -9.752 1.918 1.00 77.12 104 PRO A N 1
ATOM 777 C CA . PRO A 1 104 ? -18.152 -9.789 2.259 1.00 77.12 104 PRO A CA 1
ATOM 778 C C . PRO A 1 104 ? -18.463 -9.054 3.567 1.00 77.12 104 PRO A C 1
ATOM 780 O O . PRO A 1 104 ? -17.676 -9.084 4.521 1.00 77.12 104 PRO A O 1
ATOM 783 N N . VAL A 1 105 ? -19.662 -8.474 3.642 1.00 75.19 105 VAL A N 1
ATOM 784 C CA . VAL A 1 105 ? -20.211 -7.928 4.890 1.00 75.19 105 VAL A CA 1
ATOM 785 C C . VAL A 1 105 ? -20.377 -9.047 5.929 1.00 75.19 105 VAL A C 1
ATOM 787 O O . VAL A 1 105 ? -20.871 -10.125 5.608 1.00 75.19 105 VAL A O 1
ATOM 790 N N . GLY A 1 106 ? -19.931 -8.810 7.167 1.00 74.50 106 GLY A N 1
ATOM 791 C CA . GLY A 1 106 ? -19.983 -9.800 8.256 1.00 74.50 106 GLY A CA 1
ATOM 792 C C . GLY A 1 106 ? -18.757 -10.714 8.381 1.00 74.50 106 GLY A C 1
ATOM 793 O O . GLY A 1 106 ? -18.792 -11.683 9.136 1.00 74.50 106 GLY A O 1
ATOM 794 N N . THR A 1 107 ? -17.665 -10.424 7.667 1.00 79.06 107 THR A N 1
ATOM 795 C CA . THR A 1 107 ? -16.394 -11.140 7.858 1.00 79.06 107 THR A CA 1
ATOM 796 C C . THR A 1 107 ? -15.841 -10.867 9.268 1.00 79.06 107 THR A C 1
ATOM 798 O O . THR A 1 107 ? -15.783 -9.701 9.663 1.00 79.06 107 THR A O 1
ATOM 801 N N . PRO A 1 108 ? -15.419 -11.890 10.039 1.00 77.88 108 PRO A N 1
ATOM 802 C CA . PRO A 1 108 ? -14.833 -11.676 11.359 1.00 77.88 108 PRO A CA 1
ATOM 803 C C . PRO A 1 108 ? -13.487 -10.950 11.244 1.00 77.88 108 PRO A C 1
ATOM 805 O O . PRO A 1 108 ? -12.622 -11.345 10.461 1.00 77.88 108 PRO A O 1
ATOM 808 N N . VAL A 1 109 ? -13.306 -9.904 12.049 1.00 80.50 109 VAL A N 1
ATOM 809 C CA . VAL A 1 109 ? -12.093 -9.074 12.086 1.00 80.50 109 VAL A CA 1
ATOM 810 C C . VAL A 1 109 ? -11.422 -9.244 13.443 1.00 80.50 109 VAL A C 1
ATOM 812 O O . VAL A 1 109 ? -12.091 -9.252 14.475 1.00 80.50 109 VAL A O 1
ATOM 815 N N . ARG A 1 110 ? -10.094 -9.383 13.450 1.00 78.88 110 ARG A N 1
ATOM 816 C CA . ARG A 1 110 ? -9.301 -9.486 14.678 1.00 78.88 110 ARG A CA 1
ATOM 817 C C . ARG A 1 110 ? -8.034 -8.653 14.566 1.00 78.88 110 ARG A C 1
ATOM 819 O O . ARG A 1 110 ? -7.288 -8.796 13.602 1.00 78.88 110 ARG A O 1
ATOM 826 N N . VAL A 1 111 ? -7.760 -7.869 15.602 1.00 76.19 111 VAL A N 1
ATOM 827 C CA . VAL A 1 111 ? -6.459 -7.226 15.803 1.00 76.19 111 VAL A CA 1
ATOM 828 C C . VAL A 1 111 ? -5.518 -8.251 16.422 1.00 76.19 111 VAL A C 1
ATOM 830 O O . VAL A 1 111 ? -5.828 -8.845 17.454 1.00 76.19 111 VAL A O 1
ATOM 833 N N . SER A 1 112 ? -4.394 -8.512 15.763 1.00 70.06 112 SER A N 1
ATOM 834 C CA . SER A 1 112 ? -3.353 -9.399 16.282 1.00 70.06 112 SER A CA 1
ATOM 835 C C . SER A 1 112 ? -2.048 -8.619 16.310 1.00 70.06 112 SER A C 1
ATOM 837 O O . SER A 1 112 ? -1.561 -8.237 15.251 1.00 70.06 112 SER A O 1
ATOM 839 N N . GLY A 1 113 ? -1.492 -8.386 17.500 1.00 66.06 113 GLY A N 1
ATOM 840 C CA . GLY A 1 113 ? -0.118 -7.905 17.623 1.00 66.06 113 GLY A CA 1
ATOM 841 C C . GLY A 1 113 ? 0.821 -8.990 17.107 1.00 66.06 113 GLY A C 1
ATOM 842 O O . GLY A 1 113 ? 0.802 -10.111 17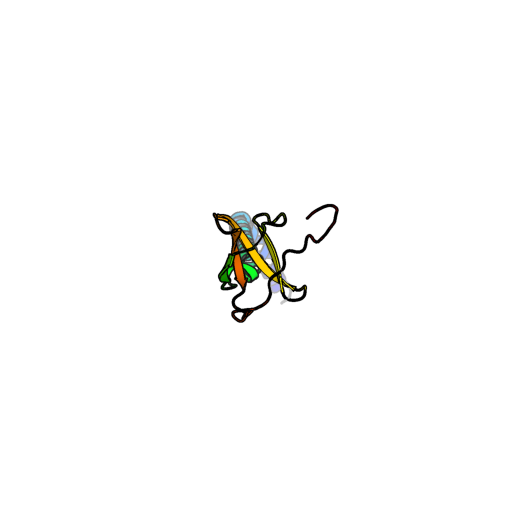.615 1.00 66.06 113 GLY A O 1
ATOM 843 N N . LEU A 1 114 ? 1.585 -8.687 16.060 1.00 63.38 114 LEU A N 1
ATOM 844 C CA . LEU A 1 114 ? 2.448 -9.660 15.383 1.00 63.38 114 LEU A CA 1
ATOM 845 C C . LEU A 1 114 ? 3.678 -10.055 16.220 1.00 63.38 114 LEU A C 1
ATOM 847 O O . LEU A 1 114 ? 4.330 -11.047 15.901 1.00 63.38 114 LEU A O 1
ATOM 851 N N . SER A 1 115 ? 3.973 -9.347 17.316 1.00 55.72 115 SER A N 1
ATOM 852 C CA . SER A 1 115 ? 5.119 -9.643 18.176 1.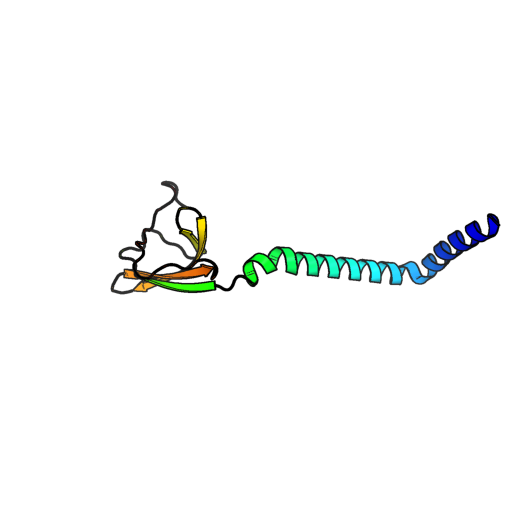00 55.72 115 SER A CA 1
ATOM 853 C C . SER A 1 115 ? 4.927 -9.141 19.617 1.00 55.72 115 SER A C 1
ATOM 855 O O . SER A 1 115 ? 4.410 -8.038 19.805 1.00 55.72 115 SER A O 1
ATOM 857 N N . PRO A 1 116 ? 5.389 -9.882 20.650 1.00 45.47 116 PRO A N 1
ATOM 858 C CA . PRO A 1 116 ? 5.485 -9.378 22.026 1.00 45.47 116 PRO A CA 1
ATOM 859 C C . PRO A 1 116 ? 6.484 -8.217 22.176 1.00 45.47 116 PRO A C 1
ATOM 861 O O . PRO A 1 116 ? 6.456 -7.523 23.187 1.00 45.47 116 PRO A O 1
ATOM 864 N N . ALA A 1 117 ? 7.345 -7.992 21.177 1.00 51.44 117 ALA A N 1
ATOM 865 C CA . ALA A 1 117 ? 8.224 -6.827 21.090 1.00 51.44 117 ALA A CA 1
ATOM 866 C C . ALA A 1 117 ? 7.575 -5.620 20.375 1.00 51.44 117 ALA A C 1
ATOM 868 O O . ALA A 1 117 ? 8.210 -4.573 20.275 1.00 51.44 117 ALA A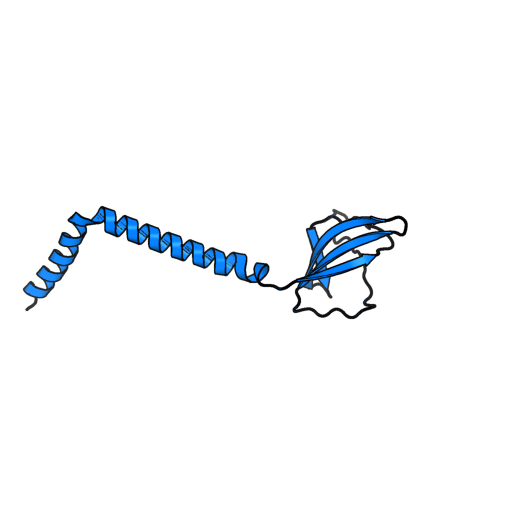 O 1
ATOM 869 N N . GLY A 1 118 ? 6.324 -5.753 19.916 1.00 49.81 118 GLY A N 1
ATOM 870 C CA . GLY A 1 118 ? 5.641 -4.764 19.084 1.00 49.81 118 GLY A CA 1
ATOM 871 C C . GLY A 1 118 ? 5.983 -4.893 17.598 1.00 49.81 118 GLY A C 1
ATOM 872 O O . GLY A 1 118 ? 7.051 -5.387 17.235 1.00 49.81 118 GLY A O 1
ATOM 873 N N . GLU A 1 119 ? 5.042 -4.452 16.765 1.00 50.88 119 GLU A N 1
ATOM 874 C CA . GLU A 1 119 ? 5.320 -3.840 15.460 1.00 50.88 119 GLU A CA 1
ATOM 875 C C . GLU A 1 119 ? 4.726 -2.435 15.457 1.00 50.88 119 GLU A C 1
ATOM 877 O O . GLU A 1 119 ? 3.544 -2.312 15.865 1.00 50.88 119 GLU A O 1
#

Radius of gyration: 28.21 Å; chains: 1; bounding box: 59×36×75 Å

Foldseek 3Di:
DVVVVVVVVVVVVVVCVVCVVVVVVVVVVVVVVVVVVCCCCPVVVVPVVQDWDKDKDFDQECLPDDFQDFDDDVRHTFWGWHDWDQDPRGIITIIIGGPVDDDDPPDDDDDDQPDPVGD

pLDDT: mean 71.84, std 10.71, range [45.47, 88.06]

Sequence (119 aa):
MINTLATTIVDAVKMGHRQRFWLSGMALLATLLVACAYLMVGALRARAFASTYEVSIELPESGGLIPEQDVALRGMRVGRVDSVTPSPRGPIARIHIESGVKIPVGTPVRVSGLSPAGE

Organism: NCBI:txid1185650

Secondary structure (DSSP, 8-state):
-HHHHHHHHHHHHHHHHHSHHHHHHHHHHHHHHHHHHHHIIIIIHHHHSS-EEEEEEE-S--TT--TT-EEEETTEEEEEEEEEE--TTSPEEEEEEETT-PPPTT-------S-TT--